Protein AF-A0A5D6YS22-F1 (afdb_monomer_lite)

pLDDT: mean 72.01, std 22.67, range [31.72, 97.69]

Secondary structure (DSSP, 8-state):
------------------------------TTHHHHHHHHHHHHHHHHHHHHHHHHH--------------------SS-S------GGG-HHHHHHHHHTSS-PPPPTTS-HHHHHHHHHHT-SSGGGSPPHHHHHHHHHHHHHHHH-

Structure (mmCIF, N/CA/C/O backbone):
data_AF-A0A5D6YS22-F1
#
_entry.id   AF-A0A5D6YS22-F1
#
loop_
_atom_site.group_PDB
_atom_site.id
_atom_site.type_symbol
_a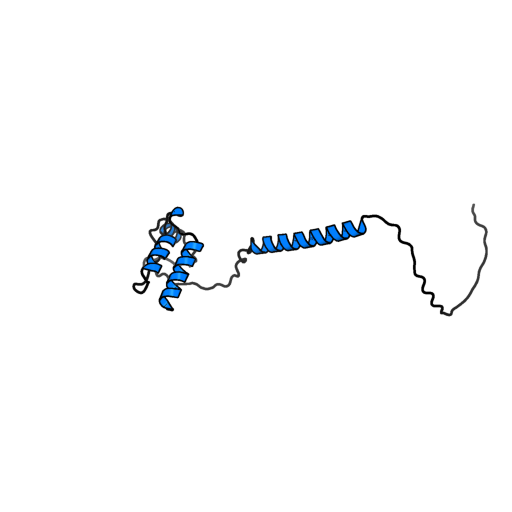tom_site.label_atom_id
_atom_site.label_alt_id
_atom_site.label_comp_id
_atom_site.label_asym_id
_atom_site.label_entity_id
_atom_site.label_seq_id
_atom_site.pdbx_PDB_ins_code
_atom_site.Cartn_x
_atom_site.Cartn_y
_atom_site.Cartn_z
_atom_site.occupancy
_atom_site.B_iso_or_equiv
_atom_site.auth_seq_id
_atom_site.auth_comp_id
_atom_site.auth_asym_id
_atom_site.auth_atom_id
_atom_site.pdbx_PDB_model_num
ATOM 1 N N . ALA A 1 1 ? 78.905 27.099 -48.503 1.00 38.59 1 ALA A N 1
ATOM 2 C CA . ALA A 1 1 ? 79.916 28.103 -48.150 1.00 38.59 1 ALA A CA 1
ATOM 3 C C . ALA A 1 1 ? 79.173 29.388 -47.801 1.00 38.59 1 ALA A C 1
ATOM 5 O O . ALA A 1 1 ? 78.991 30.234 -48.663 1.00 38.59 1 ALA A O 1
ATOM 6 N N . ASP A 1 2 ? 78.440 29.428 -46.682 1.00 32.47 2 ASP A N 1
ATOM 7 C CA . ASP A 1 2 ? 78.969 29.557 -45.302 1.00 32.47 2 ASP A CA 1
ATOM 8 C C . ASP A 1 2 ? 79.739 30.878 -45.171 1.00 32.47 2 ASP A C 1
ATOM 10 O O . ASP A 1 2 ? 80.633 31.128 -45.965 1.00 32.47 2 ASP A O 1
ATOM 14 N N . GLY A 1 3 ? 79.493 31.781 -44.231 1.00 35.88 3 GLY A N 1
ATOM 15 C CA . GLY A 1 3 ? 78.676 31.772 -43.030 1.00 35.88 3 GLY A CA 1
ATOM 16 C C . GLY A 1 3 ? 79.135 32.948 -42.151 1.00 35.88 3 GLY A C 1
ATOM 17 O O . GLY A 1 3 ? 80.291 33.347 -42.215 1.00 35.88 3 GLY A O 1
ATOM 18 N N . ASN A 1 4 ? 78.192 33.504 -41.386 1.00 38.59 4 ASN A N 1
ATOM 19 C CA . ASN A 1 4 ? 78.306 33.997 -40.004 1.00 38.59 4 ASN A CA 1
ATOM 20 C C . ASN A 1 4 ? 79.635 34.637 -39.520 1.00 38.59 4 ASN A C 1
ATOM 22 O O . ASN A 1 4 ? 80.611 33.942 -39.238 1.00 38.59 4 ASN A O 1
ATOM 26 N N . GLU A 1 5 ? 79.585 35.947 -39.247 1.00 39.84 5 GLU A N 1
ATOM 27 C CA . GLU A 1 5 ? 80.569 36.687 -38.448 1.00 39.84 5 GLU A CA 1
ATOM 28 C C . GLU A 1 5 ? 80.252 36.687 -36.932 1.00 39.84 5 GLU A C 1
ATOM 30 O O . GLU A 1 5 ? 79.371 37.380 -36.436 1.00 39.84 5 GLU A O 1
ATOM 35 N N . THR A 1 6 ? 81.029 35.873 -36.217 1.00 42.12 6 THR A N 1
ATOM 36 C CA . THR A 1 6 ? 81.800 36.070 -34.966 1.00 42.12 6 THR A CA 1
ATOM 37 C C . THR A 1 6 ? 81.607 37.301 -34.047 1.00 42.12 6 THR A C 1
ATOM 39 O O . THR A 1 6 ? 81.669 38.441 -34.487 1.00 42.12 6 THR A O 1
ATOM 42 N N . SER A 1 7 ? 81.700 37.014 -32.729 1.00 42.25 7 SER A N 1
ATOM 43 C CA . SER A 1 7 ? 82.236 37.797 -31.570 1.00 42.25 7 SER A CA 1
ATOM 44 C C . SER A 1 7 ? 81.195 38.087 -30.480 1.00 42.25 7 SER A C 1
ATOM 46 O O . SER A 1 7 ? 80.115 38.558 -30.786 1.00 42.25 7 SER A O 1
ATOM 48 N N . LYS A 1 8 ? 81.433 37.917 -29.169 1.00 40.78 8 LYS A N 1
ATOM 49 C CA . LYS A 1 8 ? 82.656 37.764 -28.349 1.00 40.78 8 LYS A CA 1
ATOM 50 C C . LYS A 1 8 ? 82.247 37.247 -26.942 1.00 40.78 8 LYS A C 1
ATOM 52 O O . LYS A 1 8 ? 81.124 37.486 -26.516 1.00 40.78 8 LYS A O 1
ATOM 57 N N . GLY A 1 9 ? 83.156 36.564 -26.224 1.00 36.03 9 GLY A N 1
ATOM 58 C CA . GLY A 1 9 ? 82.997 36.122 -24.813 1.00 36.03 9 GLY A CA 1
ATOM 59 C C . GLY A 1 9 ? 82.999 37.281 -23.786 1.00 36.03 9 GLY A C 1
ATOM 60 O O . GLY A 1 9 ? 83.033 38.431 -24.194 1.00 36.03 9 GLY A O 1
ATOM 61 N N . LYS A 1 10 ? 83.038 37.125 -22.449 1.00 37.41 10 LYS A N 1
ATOM 62 C CA . LYS A 1 10 ? 83.357 36.012 -21.527 1.00 37.41 10 LYS A CA 1
ATOM 63 C C . LYS A 1 10 ? 83.099 36.483 -20.057 1.00 37.41 10 LYS A C 1
ATOM 65 O O . LYS A 1 10 ? 83.581 37.557 -19.735 1.00 37.41 10 LYS A O 1
ATOM 70 N N . LYS A 1 11 ? 82.514 35.622 -19.186 1.00 36.03 11 LYS A N 1
ATOM 71 C CA . LYS A 1 11 ? 82.634 35.502 -17.683 1.00 36.03 11 LYS A CA 1
ATOM 72 C C . LYS A 1 11 ? 82.235 36.685 -16.743 1.00 36.03 11 LYS A C 1
ATOM 74 O O . LYS A 1 11 ? 82.236 37.814 -17.203 1.00 36.03 11 LYS A O 1
ATOM 79 N N . PRO A 1 12 ? 82.110 36.498 -15.395 1.00 48.25 12 PRO A N 1
ATOM 80 C CA . PRO A 1 12 ? 81.702 35.337 -14.563 1.00 48.25 12 PRO A CA 1
ATOM 81 C C . PRO A 1 12 ? 80.749 35.678 -13.361 1.00 48.25 12 PRO A C 1
ATOM 83 O O . PRO A 1 12 ? 80.569 36.828 -12.998 1.00 48.25 12 PRO A O 1
ATOM 86 N N . SER A 1 13 ? 80.217 34.625 -12.712 1.00 38.59 13 SER A N 1
ATOM 87 C CA . SER A 1 13 ? 79.932 34.448 -11.258 1.00 38.59 13 SER A CA 1
ATOM 88 C C . SER A 1 13 ? 79.120 35.471 -10.418 1.00 38.59 13 SER A C 1
ATOM 90 O O . SER A 1 13 ? 79.614 36.531 -10.062 1.00 38.59 13 SER A O 1
ATOM 92 N N . SER A 1 14 ? 77.958 34.988 -9.941 1.00 42.59 14 SER A N 1
ATOM 93 C CA . SER A 1 14 ? 77.420 35.008 -8.556 1.00 42.59 14 SER A CA 1
ATOM 94 C C . SER A 1 14 ? 77.335 36.313 -7.741 1.00 42.59 14 SER A C 1
ATOM 96 O O . SER A 1 14 ? 78.350 36.805 -7.260 1.00 42.59 14 SER A O 1
ATOM 98 N N . SER A 1 15 ? 76.109 36.738 -7.397 1.00 35.97 15 SER A N 1
ATOM 99 C CA . SER A 1 15 ? 75.537 36.813 -6.023 1.00 35.97 15 SER A CA 1
ATOM 100 C C . SER A 1 15 ? 74.222 37.633 -6.009 1.00 35.97 15 SER A C 1
ATOM 102 O O . SER A 1 15 ? 74.126 38.664 -6.664 1.00 35.97 15 SER A O 1
ATOM 104 N N . SER A 1 16 ? 73.186 37.129 -5.322 1.00 38.25 16 SER A N 1
ATOM 105 C CA . SER A 1 16 ? 71.860 37.758 -5.079 1.00 38.25 16 SER A CA 1
ATOM 106 C C . SER A 1 16 ? 71.961 38.963 -4.108 1.00 38.25 16 SER A C 1
ATOM 108 O O . SER A 1 16 ? 73.056 39.152 -3.576 1.00 38.25 16 SER A O 1
ATOM 110 N N . PRO A 1 17 ? 70.888 39.705 -3.713 1.00 54.38 17 PRO A N 1
ATOM 111 C CA . PRO A 1 17 ? 69.466 39.710 -4.115 1.00 54.38 17 PRO A CA 1
ATOM 112 C C . PRO A 1 17 ? 68.880 41.134 -4.368 1.00 54.38 17 PRO A C 1
ATOM 114 O O . PRO A 1 17 ? 69.380 42.129 -3.854 1.00 54.38 17 PRO A O 1
ATOM 117 N N . SER A 1 18 ? 67.738 41.255 -5.053 1.00 31.72 18 SER A N 1
ATOM 118 C CA . SER A 1 18 ? 66.891 42.459 -4.938 1.00 31.72 18 SER A CA 1
ATOM 119 C C . SER A 1 18 ? 65.418 42.107 -5.116 1.00 31.72 18 SER A C 1
ATOM 121 O O . SER A 1 18 ? 64.988 41.714 -6.197 1.00 31.72 18 SER A O 1
ATOM 123 N N . ASN A 1 19 ? 64.654 42.249 -4.034 1.00 47.88 19 ASN A N 1
ATOM 124 C CA . ASN A 1 19 ? 63.199 42.209 -4.054 1.00 47.88 19 ASN A CA 1
ATOM 125 C C . ASN A 1 19 ? 62.675 43.399 -4.862 1.00 47.88 19 ASN A C 1
ATOM 127 O O . ASN A 1 19 ? 62.894 44.547 -4.478 1.00 47.88 19 ASN A O 1
ATOM 131 N N . THR A 1 20 ? 61.920 43.126 -5.919 1.00 38.47 20 THR A N 1
ATOM 132 C CA . THR A 1 20 ? 61.020 44.100 -6.536 1.00 38.47 20 THR A CA 1
ATOM 133 C C . THR A 1 20 ? 59.664 43.437 -6.697 1.00 38.47 20 THR A C 1
ATOM 135 O O . THR A 1 20 ? 59.466 42.587 -7.562 1.00 38.47 20 THR A O 1
ATOM 138 N N . ASN A 1 21 ? 58.740 43.815 -5.814 1.00 54.81 21 ASN A N 1
ATOM 139 C CA . ASN A 1 21 ? 57.318 43.658 -6.060 1.00 54.81 21 ASN A CA 1
ATOM 140 C C . ASN A 1 21 ? 56.988 44.471 -7.314 1.00 54.81 21 ASN A C 1
ATOM 142 O O . ASN A 1 21 ? 57.107 45.696 -7.304 1.00 54.81 21 ASN A O 1
ATOM 146 N N . THR A 1 22 ? 56.585 43.794 -8.379 1.00 38.06 22 THR A N 1
ATOM 147 C CA . THR A 1 22 ? 55.958 44.433 -9.532 1.00 38.06 22 THR A CA 1
ATOM 148 C C . THR A 1 22 ? 54.656 43.695 -9.760 1.00 38.06 22 THR A C 1
ATOM 150 O O . THR A 1 22 ? 54.621 42.581 -10.279 1.00 38.06 22 THR A O 1
ATOM 153 N N . ALA A 1 23 ? 53.603 44.302 -9.222 1.00 51.44 23 ALA A N 1
ATOM 154 C CA . ALA A 1 23 ? 52.252 44.065 -9.671 1.00 51.44 23 ALA A CA 1
ATOM 155 C C . ALA A 1 23 ? 52.115 44.542 -11.127 1.00 51.44 23 ALA A C 1
ATOM 157 O O . ALA A 1 23 ? 52.939 45.311 -11.620 1.00 51.44 23 ALA A O 1
ATOM 158 N N . ASP A 1 24 ? 51.031 44.087 -11.749 1.00 45.41 24 ASP A N 1
ATOM 159 C CA . ASP A 1 24 ? 50.419 44.664 -12.946 1.00 45.41 24 ASP A CA 1
ATOM 160 C C . ASP A 1 24 ? 50.950 44.137 -14.291 1.00 45.41 24 ASP A C 1
ATOM 162 O O . ASP A 1 24 ? 51.709 44.770 -15.019 1.00 45.41 24 ASP A O 1
ATOM 166 N N . ALA A 1 25 ? 50.453 42.948 -14.654 1.00 47.22 25 ALA A N 1
ATOM 167 C CA . ALA A 1 25 ? 50.079 42.682 -16.038 1.00 47.22 25 ALA A CA 1
ATOM 168 C C . ALA A 1 25 ? 48.584 42.998 -16.175 1.00 47.22 25 ALA A C 1
ATOM 170 O O . ALA A 1 25 ? 47.728 42.304 -15.619 1.00 47.22 25 ALA A O 1
ATOM 171 N N . ASP A 1 26 ? 48.322 44.098 -16.872 1.00 36.41 26 ASP A N 1
ATOM 172 C CA . ASP A 1 26 ? 47.026 44.714 -17.094 1.00 36.41 26 ASP A CA 1
ATOM 173 C C . ASP A 1 26 ? 45.945 43.758 -17.601 1.00 36.41 26 ASP A C 1
ATOM 175 O O . ASP A 1 26 ? 46.119 42.933 -18.502 1.00 36.41 26 ASP A O 1
ATOM 179 N N . SER A 1 27 ? 44.766 43.967 -17.027 1.00 50.16 27 SER A N 1
ATOM 180 C CA . SER A 1 27 ? 43.501 43.425 -17.486 1.00 50.16 27 SER A CA 1
ATOM 181 C C . SER A 1 27 ? 43.158 43.982 -18.868 1.00 50.16 27 SER A C 1
ATOM 183 O O . SER A 1 27 ? 43.088 45.194 -19.052 1.00 50.16 27 SER A O 1
ATOM 185 N N . SER A 1 28 ? 42.821 43.105 -19.815 1.00 41.59 28 SER A N 1
ATOM 186 C CA . SER A 1 28 ? 41.980 43.469 -20.958 1.00 41.59 28 SER A CA 1
ATOM 187 C C . SER A 1 28 ? 40.668 42.689 -20.880 1.00 41.59 28 SER A C 1
ATOM 189 O O . SER A 1 28 ? 40.619 41.463 -20.798 1.00 41.59 28 SER A O 1
ATOM 191 N N . SER A 1 29 ? 39.589 43.455 -20.780 1.00 52.22 29 SER A N 1
ATOM 192 C CA . SER A 1 29 ? 38.230 43.037 -20.472 1.00 52.22 29 SER A CA 1
ATOM 193 C C . SER A 1 29 ? 37.595 42.233 -21.608 1.00 52.22 29 SER A C 1
ATOM 195 O O . SER A 1 29 ? 37.570 42.671 -22.753 1.00 52.22 29 SER A O 1
ATOM 197 N N . SER A 1 30 ? 36.967 41.109 -21.270 1.00 48.38 30 SER A N 1
ATOM 198 C CA . SER A 1 30 ? 35.904 40.512 -22.077 1.00 48.38 30 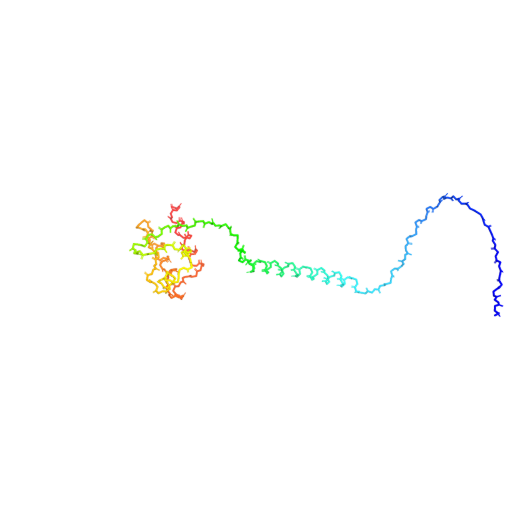SER A CA 1
ATOM 199 C C . SER A 1 30 ? 34.797 40.091 -21.125 1.00 48.38 30 SER A C 1
ATOM 201 O O . SER A 1 30 ? 35.040 39.369 -20.157 1.00 48.38 30 SER A O 1
ATOM 203 N N . SER A 1 31 ? 33.583 40.557 -21.398 1.00 56.62 31 SER A N 1
ATOM 204 C CA . SER A 1 31 ? 32.324 40.433 -20.643 1.00 56.62 31 SER A CA 1
ATOM 205 C C . SER A 1 31 ? 31.874 38.993 -20.347 1.00 56.62 31 SER A C 1
ATOM 207 O O . SER A 1 31 ? 30.741 38.756 -19.949 1.00 56.62 31 SER A O 1
ATOM 209 N N . THR A 1 32 ? 32.743 38.019 -20.567 1.00 57.50 32 THR A N 1
ATOM 210 C CA . THR A 1 32 ? 32.504 36.588 -20.519 1.00 57.50 32 THR A CA 1
ATOM 211 C C . THR A 1 32 ? 32.892 35.978 -19.177 1.00 57.50 32 THR A C 1
ATOM 213 O O . THR A 1 32 ? 32.284 34.991 -18.803 1.00 57.50 32 THR A O 1
ATOM 216 N N . LEU A 1 33 ? 33.813 36.557 -18.396 1.00 58.34 33 LEU A N 1
ATOM 217 C CA . LEU A 1 33 ? 34.216 35.999 -17.090 1.00 58.34 33 LEU A CA 1
ATOM 218 C C . LEU A 1 33 ? 33.074 35.885 -16.053 1.00 58.34 33 LEU A C 1
ATOM 220 O O . LEU A 1 33 ? 32.884 34.788 -15.523 1.00 58.34 33 LEU A O 1
ATOM 224 N N . PRO A 1 34 ? 32.265 36.931 -15.772 1.00 64.38 34 PRO A N 1
ATOM 225 C CA . PRO A 1 34 ? 31.137 36.799 -14.842 1.00 64.38 34 PRO A CA 1
ATOM 226 C C . PRO A 1 34 ? 30.036 35.882 -15.393 1.00 64.38 34 PRO A C 1
ATOM 228 O O . PRO A 1 34 ? 29.390 35.165 -14.631 1.00 64.38 34 PRO A O 1
ATOM 231 N N . ILE A 1 35 ? 29.858 35.854 -16.718 1.00 72.62 35 ILE A N 1
ATOM 232 C CA . ILE A 1 35 ? 28.896 34.972 -17.391 1.00 72.62 35 ILE A CA 1
ATOM 233 C C . ILE A 1 35 ? 29.341 33.512 -17.262 1.00 72.62 35 ILE A C 1
ATOM 235 O O . ILE A 1 35 ? 28.543 32.663 -16.884 1.00 72.62 35 ILE A O 1
ATOM 239 N N . ILE A 1 36 ? 30.616 33.215 -17.508 1.00 76.50 36 ILE A N 1
ATOM 240 C CA . ILE A 1 36 ? 31.190 31.870 -17.406 1.00 76.50 36 ILE A CA 1
ATOM 241 C C . ILE A 1 36 ? 31.101 31.369 -15.960 1.00 76.50 36 ILE A C 1
ATOM 243 O O . ILE A 1 36 ? 30.660 30.243 -15.742 1.00 76.50 36 ILE A O 1
ATOM 247 N N . LEU A 1 37 ? 31.427 32.201 -14.965 1.00 74.56 37 LEU A N 1
ATOM 248 C CA . LEU A 1 37 ? 31.281 31.832 -13.551 1.00 74.56 37 LEU A CA 1
ATOM 249 C C . LEU A 1 37 ? 29.816 31.574 -13.167 1.00 74.56 37 LEU A C 1
ATOM 251 O O . LEU A 1 37 ? 29.528 30.595 -12.477 1.00 74.56 37 LEU A O 1
ATOM 255 N N . GLY A 1 38 ? 28.885 32.399 -13.655 1.00 79.62 38 GLY A N 1
ATOM 256 C CA . GLY A 1 38 ? 27.450 32.220 -13.424 1.00 79.62 38 GLY A CA 1
ATOM 257 C C . GLY A 1 38 ? 26.890 30.957 -14.079 1.00 79.62 38 GLY A C 1
ATOM 258 O O . GLY A 1 38 ? 26.127 30.226 -13.451 1.00 79.62 38 GLY A O 1
ATOM 259 N N . VAL A 1 39 ? 27.307 30.654 -15.312 1.00 86.50 39 VAL A N 1
ATOM 260 C CA . VAL A 1 39 ? 26.895 29.440 -16.029 1.00 86.50 39 VAL A CA 1
ATOM 261 C C . VAL A 1 39 ? 27.455 28.198 -15.340 1.00 86.50 39 VAL A C 1
ATOM 263 O O . VAL A 1 39 ? 26.708 27.251 -15.123 1.00 86.50 39 VAL A O 1
ATOM 266 N N . VAL A 1 40 ? 28.724 28.199 -14.924 1.00 89.62 40 VAL A N 1
ATOM 267 C CA . VAL A 1 40 ? 29.328 27.054 -14.220 1.00 89.62 40 VAL A CA 1
ATOM 268 C C . VAL A 1 40 ? 28.650 26.816 -12.868 1.00 89.62 40 VAL A C 1
ATOM 270 O O . VAL A 1 40 ? 28.274 25.683 -12.567 1.00 89.62 40 VAL A O 1
ATOM 273 N N . ALA A 1 41 ? 28.419 27.870 -12.079 1.00 88.56 41 ALA A N 1
ATOM 274 C CA . ALA A 1 41 ? 27.704 27.761 -10.808 1.00 88.56 41 ALA A CA 1
ATOM 275 C C . ALA A 1 41 ? 26.241 27.320 -10.999 1.00 88.56 41 ALA A C 1
ATOM 277 O O . ALA A 1 41 ? 25.745 26.479 -10.250 1.00 88.56 41 ALA A O 1
ATOM 278 N N . GLY A 1 42 ? 25.566 27.836 -12.029 1.00 91.12 42 GLY A N 1
ATOM 279 C CA . GLY A 1 42 ? 24.196 27.468 -12.377 1.00 91.12 42 GLY A CA 1
ATOM 280 C C . GLY A 1 42 ? 24.075 26.013 -12.826 1.00 91.12 42 GLY A C 1
ATOM 281 O O . GLY A 1 42 ? 23.208 25.294 -12.337 1.00 91.12 42 GLY A O 1
ATOM 282 N N . VAL A 1 43 ? 24.976 25.545 -13.694 1.00 94.75 43 VAL A N 1
ATOM 283 C CA . VAL A 1 43 ? 25.012 24.146 -14.147 1.00 94.75 43 VAL A CA 1
ATOM 284 C C . VAL A 1 43 ? 25.324 23.210 -12.980 1.00 94.75 43 VAL A C 1
ATOM 286 O O . VAL A 1 43 ? 24.658 22.186 -12.848 1.00 94.75 43 VAL A O 1
ATOM 289 N N . LEU A 1 44 ? 26.257 23.572 -12.092 1.00 94.88 44 LEU A N 1
ATOM 290 C CA . LEU A 1 44 ? 26.535 22.800 -10.876 1.00 94.88 44 LEU A CA 1
ATOM 291 C C . LEU A 1 44 ? 25.315 22.734 -9.949 1.00 94.88 44 LEU A C 1
ATOM 293 O O . LEU A 1 44 ? 24.945 21.648 -9.510 1.00 94.88 44 LEU A O 1
ATOM 297 N N . ALA A 1 45 ? 24.644 23.858 -9.689 1.00 94.88 45 ALA A N 1
ATOM 298 C CA . ALA A 1 45 ? 23.446 23.888 -8.852 1.00 94.88 45 ALA A CA 1
ATOM 299 C C . ALA A 1 45 ? 22.294 23.073 -9.465 1.00 94.88 45 ALA A C 1
ATOM 301 O O . ALA A 1 45 ? 21.659 22.282 -8.766 1.00 94.88 45 ALA A O 1
ATOM 302 N N . ILE A 1 46 ? 22.056 23.201 -10.774 1.00 94.81 46 ILE A N 1
ATOM 303 C CA . ILE A 1 46 ? 21.029 22.432 -11.489 1.00 94.81 46 ILE A CA 1
ATOM 304 C C . ILE A 1 46 ? 21.376 20.942 -11.488 1.00 94.81 46 ILE A C 1
ATOM 306 O O . ILE A 1 46 ? 20.489 20.133 -11.238 1.00 94.81 46 ILE A O 1
ATOM 310 N N . ALA A 1 47 ? 22.636 20.560 -11.703 1.00 94.50 47 ALA A N 1
ATOM 311 C CA . ALA A 1 47 ? 23.066 19.164 -11.658 1.00 94.50 47 ALA A CA 1
ATOM 312 C C . ALA A 1 47 ? 22.914 18.558 -10.254 1.00 94.50 47 ALA A C 1
ATOM 314 O O . ALA A 1 47 ? 22.473 17.418 -10.134 1.00 94.50 47 ALA A O 1
ATOM 315 N N . LEU A 1 48 ? 23.207 19.317 -9.193 1.00 95.06 48 LEU A N 1
ATOM 316 C CA . LEU A 1 48 ? 22.990 18.879 -7.812 1.00 95.06 48 LEU A CA 1
ATOM 317 C C . LEU A 1 48 ? 21.501 18.737 -7.484 1.00 95.06 48 LEU A C 1
ATOM 319 O O . LEU A 1 48 ? 21.110 17.743 -6.879 1.00 95.06 48 LEU A O 1
ATOM 323 N N . VAL A 1 49 ? 20.655 19.682 -7.905 1.00 94.62 49 VAL A N 1
ATOM 324 C CA . VAL A 1 49 ? 19.201 19.617 -7.679 1.00 94.62 49 VAL A CA 1
ATOM 325 C C . VAL A 1 49 ? 18.570 18.501 -8.508 1.00 94.62 49 VAL A C 1
ATOM 327 O O . VAL A 1 49 ? 17.813 17.698 -7.969 1.00 94.62 49 VAL A O 1
ATOM 330 N N . ALA A 1 50 ? 18.901 18.398 -9.795 1.00 92.56 50 ALA A N 1
ATOM 331 C CA . ALA A 1 50 ? 18.431 17.330 -10.671 1.00 92.56 50 ALA A CA 1
ATOM 332 C C . ALA A 1 50 ? 18.943 15.967 -10.199 1.00 92.56 50 ALA A C 1
ATOM 334 O O . ALA A 1 50 ? 18.168 15.021 -10.157 1.00 92.56 50 ALA A O 1
ATOM 335 N N . GLY A 1 51 ? 20.204 15.880 -9.772 1.00 93.12 51 GLY A N 1
ATOM 336 C CA . GLY A 1 51 ? 20.805 14.693 -9.175 1.00 93.12 51 GLY A CA 1
ATOM 337 C C . GLY A 1 51 ? 20.135 14.303 -7.862 1.00 93.12 51 GLY A C 1
ATOM 338 O O . GLY A 1 51 ? 19.787 13.144 -7.696 1.00 93.12 51 GLY A O 1
ATOM 339 N N . PHE A 1 52 ? 19.854 15.252 -6.967 1.00 92.25 52 PHE A N 1
ATOM 340 C CA . PHE A 1 52 ? 19.132 15.007 -5.717 1.00 92.25 52 PHE A CA 1
ATOM 341 C C . PHE A 1 52 ? 17.681 14.583 -5.965 1.00 92.25 52 PHE A C 1
ATOM 343 O O . PHE A 1 52 ? 17.195 13.645 -5.340 1.00 92.25 52 PHE A O 1
ATOM 350 N N . VAL A 1 53 ? 16.982 15.226 -6.903 1.00 91.88 53 VAL A N 1
ATOM 351 C CA . VAL A 1 53 ? 15.630 14.829 -7.319 1.00 91.88 53 VAL A CA 1
ATOM 352 C C . VAL A 1 53 ? 15.662 13.454 -7.979 1.00 91.88 53 VAL A C 1
ATOM 354 O O . VAL A 1 53 ? 14.795 12.631 -7.698 1.00 91.88 53 VAL A O 1
ATOM 357 N N . TYR A 1 54 ? 16.667 13.169 -8.803 1.00 91.19 54 TYR A N 1
ATOM 358 C CA . TYR A 1 54 ? 16.859 11.866 -9.424 1.00 91.19 54 TYR A CA 1
ATOM 359 C C . TYR A 1 54 ? 17.215 10.804 -8.386 1.00 91.19 54 TYR A C 1
ATOM 361 O O . TYR A 1 54 ? 16.643 9.736 -8.433 1.00 91.19 54 TYR A O 1
ATOM 369 N N . TRP A 1 55 ? 18.037 11.093 -7.383 1.00 84.38 55 TRP A N 1
ATOM 370 C CA . TRP A 1 55 ? 18.325 10.190 -6.260 1.00 84.38 55 TRP A CA 1
ATOM 371 C C . TRP A 1 55 ? 17.119 9.987 -5.348 1.00 84.38 55 TRP A C 1
ATOM 373 O O . TRP A 1 55 ? 16.941 8.931 -4.749 1.00 84.38 55 TRP A O 1
ATOM 383 N N . ARG A 1 56 ? 16.264 11.002 -5.225 1.00 81.88 56 ARG A N 1
ATOM 384 C CA . ARG A 1 56 ? 15.055 10.913 -4.412 1.00 81.88 56 ARG A CA 1
ATOM 385 C C . ARG A 1 56 ? 13.931 10.168 -5.133 1.00 81.88 56 ARG A C 1
ATOM 387 O O . ARG A 1 56 ? 13.120 9.523 -4.471 1.00 81.88 56 ARG A O 1
ATOM 394 N N . LYS A 1 57 ? 13.863 10.265 -6.465 1.00 68.50 57 LYS A N 1
ATOM 395 C CA . LYS A 1 57 ? 12.878 9.563 -7.309 1.00 68.50 57 LYS A CA 1
ATOM 396 C C . LYS A 1 57 ? 13.343 8.155 -7.664 1.00 68.50 57 LYS A C 1
ATOM 398 O O . LYS A 1 57 ? 12.563 7.218 -7.577 1.00 68.50 57 LYS A O 1
ATOM 403 N N . ASN A 1 58 ? 14.616 8.020 -7.986 1.00 53.00 58 ASN A N 1
ATOM 404 C CA . ASN A 1 58 ? 15.331 6.771 -8.123 1.00 53.00 58 ASN A CA 1
ATOM 405 C C . ASN A 1 58 ? 15.918 6.462 -6.749 1.00 53.00 58 ASN A C 1
ATOM 407 O O . ASN A 1 58 ? 17.122 6.566 -6.528 1.00 53.00 58 ASN A O 1
ATOM 411 N N . LYS A 1 59 ? 15.053 6.059 -5.810 1.00 62.34 59 LYS A N 1
ATOM 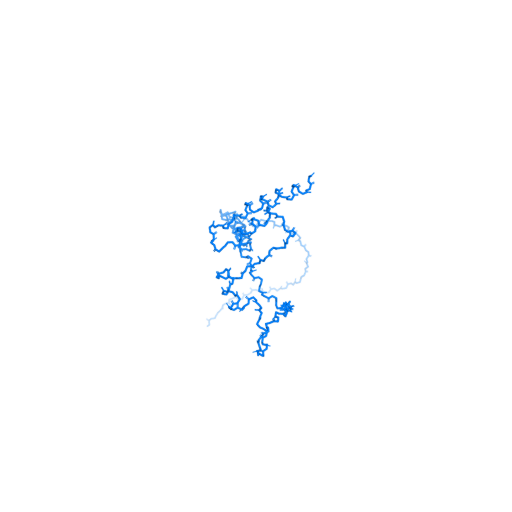412 C CA . LYS A 1 59 ? 15.523 5.059 -4.856 1.00 62.34 59 LYS A CA 1
ATOM 413 C C . LYS A 1 59 ? 16.063 3.943 -5.754 1.00 62.34 59 LYS A C 1
ATOM 415 O O . LYS A 1 59 ? 15.254 3.400 -6.506 1.00 62.34 59 LYS A O 1
ATOM 420 N N . PRO A 1 60 ? 17.377 3.655 -5.805 1.00 53.25 60 PRO A N 1
ATOM 421 C CA . PRO A 1 60 ? 17.766 2.378 -6.361 1.00 53.25 60 PRO A CA 1
ATOM 422 C C . PRO A 1 60 ? 16.976 1.376 -5.528 1.00 53.25 60 PRO A C 1
ATOM 424 O O . PRO A 1 60 ? 17.065 1.412 -4.296 1.00 53.25 60 PRO A O 1
ATOM 427 N N . ASP A 1 61 ? 16.137 0.561 -6.166 1.00 56.53 61 ASP A N 1
ATOM 428 C CA . ASP A 1 61 ? 15.780 -0.715 -5.569 1.00 56.53 61 ASP A CA 1
ATOM 429 C C . ASP A 1 61 ? 17.119 -1.300 -5.165 1.00 56.53 61 ASP A C 1
ATOM 431 O O . ASP A 1 61 ? 17.957 -1.566 -6.030 1.00 56.53 61 ASP A O 1
ATOM 435 N N . ALA A 1 62 ? 17.390 -1.281 -3.858 1.00 55.22 62 ALA A N 1
ATOM 436 C CA . ALA A 1 62 ? 18.680 -1.625 -3.314 1.00 55.22 62 ALA A CA 1
ATOM 437 C C . ALA A 1 62 ? 19.060 -2.944 -3.970 1.00 55.22 62 ALA A C 1
ATOM 439 O O . ALA A 1 62 ? 18.351 -3.939 -3.793 1.00 55.22 62 ALA A O 1
ATOM 440 N N . THR A 1 63 ? 20.105 -2.919 -4.807 1.00 45.44 63 THR A N 1
ATOM 441 C CA . THR A 1 63 ? 20.656 -4.128 -5.398 1.00 45.44 63 THR A CA 1
ATOM 442 C C . THR A 1 63 ? 20.812 -5.091 -4.250 1.00 45.44 63 THR A C 1
ATOM 444 O O . THR A 1 63 ? 21.540 -4.800 -3.300 1.00 45.44 63 THR A O 1
ATOM 447 N N . LYS A 1 64 ? 20.030 -6.167 -4.337 1.00 48.38 64 LYS A N 1
ATOM 448 C CA . LYS A 1 64 ? 19.877 -7.225 -3.356 1.00 48.38 64 LYS A CA 1
ATOM 449 C C . LYS A 1 64 ? 21.202 -7.451 -2.638 1.00 48.38 64 LYS A C 1
ATOM 451 O O . LYS A 1 64 ? 22.096 -8.110 -3.169 1.00 48.38 64 LYS A O 1
ATOM 456 N N . THR A 1 65 ? 21.330 -6.929 -1.420 1.00 40.69 65 THR A N 1
ATOM 457 C CA . THR A 1 65 ? 22.210 -7.580 -0.464 1.00 40.69 65 THR A CA 1
ATOM 458 C C . THR A 1 65 ? 21.640 -8.986 -0.370 1.00 40.69 65 THR A C 1
ATOM 460 O O . THR A 1 65 ? 20.503 -9.168 0.050 1.00 40.69 65 THR A O 1
ATOM 463 N N . ASN A 1 66 ? 22.391 -9.974 -0.855 1.00 53.78 66 ASN A N 1
ATOM 464 C CA . ASN A 1 66 ? 22.206 -11.362 -0.456 1.00 53.78 66 ASN A CA 1
ATOM 465 C C . ASN A 1 66 ? 22.571 -11.433 1.033 1.00 53.78 66 ASN A C 1
ATOM 467 O O . ASN A 1 66 ? 23.588 -11.999 1.414 1.00 53.78 66 ASN A O 1
ATOM 471 N N . ASN A 1 67 ? 21.791 -10.784 1.893 1.00 53.06 67 ASN A N 1
ATOM 472 C CA . ASN A 1 67 ? 21.562 -11.344 3.194 1.00 53.06 67 ASN A CA 1
ATOM 473 C C . ASN A 1 67 ? 20.417 -12.304 2.934 1.00 53.06 67 ASN A C 1
ATOM 475 O O . ASN A 1 67 ? 19.269 -11.916 2.731 1.00 53.06 67 ASN A O 1
ATOM 479 N N . GLU A 1 68 ? 20.779 -13.573 2.840 1.00 48.75 68 GLU A N 1
ATOM 480 C CA . GLU A 1 68 ? 19.883 -14.684 3.074 1.00 48.75 68 GLU A CA 1
ATOM 481 C C . GLU A 1 68 ? 19.237 -14.454 4.446 1.00 48.75 68 GLU A C 1
ATOM 483 O O . GLU A 1 68 ? 19.643 -14.988 5.473 1.00 48.75 68 GLU A O 1
ATOM 488 N N . THR A 1 69 ? 18.256 -13.555 4.496 1.00 45.81 69 THR A N 1
ATOM 489 C CA . THR A 1 69 ? 17.301 -13.534 5.575 1.00 45.81 69 THR A CA 1
ATOM 490 C C . THR A 1 69 ? 16.465 -14.742 5.244 1.00 45.81 69 THR A C 1
ATOM 492 O O . THR A 1 69 ? 15.612 -14.729 4.359 1.00 45.81 69 THR A O 1
ATOM 495 N N . ASN A 1 70 ? 16.889 -15.841 5.846 1.00 51.94 70 ASN A N 1
ATOM 496 C CA . ASN A 1 70 ? 16.254 -17.127 5.830 1.00 51.94 70 ASN A CA 1
ATOM 497 C C . ASN A 1 70 ? 14.842 -16.934 6.416 1.00 51.94 70 ASN A C 1
ATOM 499 O O . ASN A 1 70 ? 14.586 -17.149 7.594 1.00 51.94 70 ASN A O 1
ATOM 503 N N . TYR A 1 71 ? 13.911 -16.437 5.600 1.00 47.09 71 TYR A N 1
ATOM 504 C CA . TYR A 1 71 ? 12.483 -16.500 5.873 1.00 47.09 71 TYR A CA 1
ATOM 505 C C . TYR A 1 71 ? 12.009 -17.903 5.468 1.00 47.09 71 TYR A C 1
ATOM 507 O O . TYR A 1 71 ? 11.068 -18.040 4.688 1.00 47.09 71 TYR A O 1
ATOM 515 N N . THR A 1 72 ? 12.674 -18.974 5.927 1.00 44.78 72 THR A N 1
ATOM 516 C CA . THR A 1 72 ? 12.103 -20.319 5.807 1.00 44.78 72 THR A CA 1
ATOM 517 C C . THR A 1 72 ? 11.044 -20.459 6.891 1.00 44.78 72 THR A C 1
ATOM 519 O O . THR A 1 72 ? 11.220 -21.156 7.888 1.00 44.78 72 THR A O 1
ATOM 522 N N . MET A 1 73 ? 9.916 -19.773 6.720 1.00 52.53 73 MET A N 1
ATOM 523 C CA . MET A 1 73 ? 8.694 -20.267 7.335 1.00 52.53 73 MET A CA 1
ATOM 524 C C . MET A 1 73 ? 8.335 -21.536 6.569 1.00 52.53 73 MET A C 1
ATOM 526 O O . MET A 1 73 ? 7.883 -21.491 5.425 1.00 52.53 73 MET A O 1
ATOM 530 N N . VAL A 1 74 ? 8.655 -22.675 7.184 1.00 49.34 74 VAL A N 1
ATOM 531 C CA . VAL A 1 74 ? 8.218 -24.003 6.759 1.00 49.34 74 VAL A CA 1
ATOM 532 C C . VAL A 1 74 ? 6.700 -23.948 6.660 1.00 49.34 74 VAL A C 1
ATOM 534 O O . VAL A 1 74 ? 5.989 -24.058 7.655 1.00 49.34 74 VAL A O 1
ATOM 537 N N . THR A 1 75 ? 6.199 -23.720 5.453 1.00 51.75 75 THR A N 1
ATOM 538 C CA . THR A 1 75 ? 4.786 -23.908 5.165 1.00 51.75 75 THR A CA 1
ATOM 539 C C . THR A 1 75 ? 4.685 -25.383 4.830 1.00 51.75 75 THR A C 1
ATOM 541 O O . THR A 1 75 ? 5.073 -25.817 3.750 1.00 51.75 75 THR A O 1
ATOM 544 N N . GLY A 1 76 ? 4.329 -26.185 5.832 1.00 45.69 76 GLY A N 1
ATOM 545 C CA . GLY A 1 76 ? 4.154 -27.618 5.664 1.00 45.69 76 GLY A CA 1
ATOM 546 C C . GLY A 1 76 ? 2.940 -27.884 4.786 1.00 45.69 76 GLY A C 1
ATOM 547 O O . GLY A 1 76 ? 1.836 -28.043 5.300 1.00 45.69 76 GLY A O 1
ATOM 548 N N . THR A 1 77 ? 3.129 -27.938 3.471 1.00 43.88 77 THR A N 1
ATOM 549 C CA . THR A 1 77 ? 2.131 -28.510 2.572 1.00 43.88 77 THR A CA 1
ATOM 550 C C . THR A 1 77 ? 2.165 -30.019 2.783 1.00 43.88 77 THR A C 1
ATOM 552 O O . THR A 1 77 ? 3.115 -30.700 2.397 1.00 43.88 77 THR A O 1
ATOM 555 N N . MET A 1 78 ? 1.145 -30.553 3.452 1.00 48.09 78 MET A N 1
ATOM 556 C CA . MET A 1 78 ? 0.926 -31.993 3.547 1.00 48.09 78 MET A CA 1
ATOM 557 C C . MET A 1 78 ? 0.462 -32.519 2.183 1.00 48.09 78 MET A C 1
ATOM 559 O O . MET A 1 78 ? -0.718 -32.778 1.994 1.00 48.09 78 MET A O 1
ATOM 563 N N . ASN A 1 79 ? 1.366 -32.644 1.212 1.00 57.03 79 ASN A N 1
ATOM 564 C CA . ASN A 1 79 ? 1.253 -33.673 0.180 1.00 57.03 79 ASN A CA 1
ATOM 565 C C . ASN A 1 79 ? 2.583 -33.811 -0.562 1.00 57.03 79 ASN A C 1
ATOM 567 O O . ASN A 1 79 ? 3.091 -32.853 -1.136 1.00 57.03 79 ASN A O 1
ATOM 571 N N . GLY A 1 80 ? 3.177 -34.998 -0.464 1.00 50.19 80 GLY A N 1
ATOM 572 C CA . GLY A 1 80 ? 4.580 -35.242 -0.772 1.00 50.19 80 GLY A CA 1
ATOM 573 C C . GLY A 1 80 ? 4.998 -34.888 -2.198 1.00 50.19 80 GLY A C 1
ATOM 574 O O . GLY A 1 80 ? 4.350 -35.257 -3.168 1.00 50.19 80 GLY A O 1
ATOM 575 N N . THR A 1 81 ? 6.153 -34.244 -2.328 1.00 47.25 81 THR A N 1
ATOM 576 C CA . THR A 1 81 ? 7.401 -34.843 -2.836 1.00 47.25 81 THR A CA 1
ATOM 577 C C . THR A 1 81 ? 8.487 -33.758 -2.889 1.00 47.25 81 THR A C 1
ATOM 579 O O . THR A 1 81 ? 8.246 -32.656 -3.356 1.00 47.25 81 THR A O 1
ATOM 582 N N . ASN A 1 82 ? 9.675 -34.081 -2.361 1.00 52.53 82 ASN A N 1
ATOM 583 C CA . ASN A 1 82 ? 10.969 -33.403 -2.550 1.00 52.53 82 ASN A CA 1
ATOM 584 C C . ASN A 1 82 ? 10.973 -31.861 -2.522 1.00 52.53 82 ASN A C 1
ATOM 586 O O . ASN A 1 82 ? 10.967 -31.198 -3.555 1.00 52.53 82 ASN A O 1
ATOM 590 N N . GLY A 1 83 ? 11.076 -31.300 -1.314 1.00 48.44 83 GLY A N 1
ATOM 591 C CA . GLY A 1 83 ? 11.172 -29.860 -1.079 1.00 48.44 83 GLY A CA 1
ATOM 592 C C . GLY A 1 83 ? 12.433 -29.223 -1.667 1.00 48.44 83 GLY A C 1
ATOM 593 O O . GLY A 1 83 ? 13.489 -29.207 -1.037 1.00 48.44 83 GLY A O 1
ATOM 594 N N . THR A 1 84 ? 12.302 -28.630 -2.850 1.00 49.88 84 THR A N 1
ATOM 595 C CA . THR A 1 84 ? 13.136 -27.509 -3.291 1.00 49.88 84 THR A CA 1
ATOM 596 C C . THR A 1 84 ? 12.539 -26.220 -2.740 1.00 49.88 84 THR A C 1
ATOM 598 O O . THR A 1 84 ? 11.409 -25.870 -3.067 1.00 49.88 84 THR A O 1
ATOM 601 N N . TYR A 1 85 ? 13.289 -25.525 -1.888 1.00 46.91 85 TYR A N 1
ATOM 602 C CA . TYR A 1 85 ? 12.891 -24.267 -1.258 1.00 46.91 85 TYR A CA 1
ATOM 603 C C . TYR A 1 85 ? 12.767 -23.151 -2.306 1.00 46.91 85 TYR A C 1
ATOM 605 O O . TYR A 1 85 ? 13.718 -22.412 -2.564 1.00 46.91 85 TYR A O 1
ATOM 613 N N . THR A 1 86 ? 11.609 -23.006 -2.941 1.00 55.78 86 THR A N 1
ATOM 614 C CA . THR A 1 86 ? 11.298 -21.778 -3.672 1.00 55.78 86 THR A CA 1
ATOM 615 C C . THR A 1 86 ? 10.937 -20.722 -2.637 1.00 55.78 86 THR A C 1
ATOM 617 O O . THR A 1 86 ? 10.093 -20.955 -1.774 1.00 55.78 86 THR A O 1
ATOM 620 N N . ALA A 1 87 ? 11.605 -19.568 -2.665 1.00 66.06 87 ALA A N 1
ATOM 621 C CA . ALA A 1 87 ? 11.238 -18.460 -1.790 1.00 66.06 87 ALA A CA 1
ATOM 622 C C . ALA A 1 87 ? 9.737 -18.173 -1.964 1.00 66.06 87 ALA A C 1
ATOM 624 O O . ALA A 1 87 ? 9.308 -17.922 -3.086 1.00 66.06 87 ALA A O 1
ATOM 625 N N . LEU A 1 88 ? 8.968 -18.209 -0.870 1.00 70.50 88 LEU A N 1
ATOM 626 C CA . LEU A 1 88 ? 7.503 -18.053 -0.823 1.00 70.50 88 LEU A CA 1
ATOM 627 C C . LEU A 1 88 ? 6.979 -16.871 -1.666 1.00 70.50 88 LEU A C 1
ATOM 629 O O . LEU A 1 88 ? 5.890 -16.915 -2.223 1.00 70.50 88 LEU A O 1
ATOM 633 N N . TRP A 1 89 ? 7.788 -15.819 -1.789 1.00 75.38 89 TRP A N 1
ATOM 634 C CA . TRP A 1 89 ? 7.503 -14.602 -2.554 1.00 75.38 89 TRP A CA 1
ATOM 635 C C . TRP A 1 89 ? 7.558 -14.771 -4.083 1.00 75.38 89 TRP A C 1
ATOM 637 O O . TRP A 1 89 ? 7.121 -13.876 -4.799 1.00 75.38 89 TRP A O 1
ATOM 647 N N . ASN A 1 90 ? 8.108 -15.883 -4.579 1.00 81.94 90 ASN A N 1
ATOM 648 C CA . ASN A 1 90 ? 8.241 -16.215 -6.001 1.00 81.94 90 ASN A CA 1
ATOM 649 C C . ASN A 1 90 ? 7.394 -17.435 -6.402 1.00 81.94 90 ASN A C 1
ATOM 651 O O . ASN A 1 90 ? 7.608 -17.984 -7.481 1.00 81.94 90 ASN A O 1
ATOM 655 N N . ASP A 1 91 ? 6.483 -17.890 -5.541 1.00 84.94 91 ASP A N 1
ATOM 656 C CA . ASP A 1 91 ? 5.598 -19.012 -5.845 1.00 84.94 91 ASP A CA 1
ATOM 657 C C . ASP A 1 91 ? 4.447 -18.540 -6.762 1.00 84.94 91 ASP A C 1
ATOM 659 O O . ASP A 1 91 ? 3.617 -17.728 -6.334 1.00 84.94 91 ASP A O 1
ATOM 663 N N . PRO A 1 92 ? 4.394 -18.991 -8.031 1.00 84.94 92 PRO A N 1
ATOM 664 C CA . PRO A 1 92 ? 3.376 -18.553 -8.979 1.00 84.94 92 PRO A CA 1
ATOM 665 C C . PRO A 1 92 ? 1.965 -18.986 -8.571 1.00 84.94 92 PRO A C 1
ATOM 667 O O . PRO A 1 92 ? 1.022 -18.243 -8.845 1.00 84.94 92 PRO A O 1
ATOM 670 N N . ASP A 1 93 ? 1.811 -20.122 -7.888 1.00 86.88 93 ASP A N 1
ATOM 671 C CA . ASP A 1 93 ? 0.503 -20.619 -7.459 1.00 86.88 93 ASP A CA 1
ATOM 672 C C . ASP A 1 93 ? -0.022 -19.775 -6.292 1.00 86.88 93 ASP A C 1
ATOM 674 O O . ASP A 1 93 ? -1.185 -19.361 -6.282 1.00 86.88 93 ASP A O 1
ATOM 678 N N . LEU A 1 94 ? 0.856 -19.416 -5.347 1.00 86.00 94 LEU A N 1
ATOM 679 C CA . LEU A 1 94 ? 0.523 -18.476 -4.273 1.00 86.00 94 LEU A CA 1
ATOM 680 C C . LEU A 1 94 ? 0.101 -17.119 -4.841 1.00 86.00 94 LEU A C 1
ATOM 682 O O . LEU A 1 94 ? -0.939 -16.575 -4.460 1.00 86.00 94 LEU A O 1
ATOM 686 N N . LEU A 1 95 ? 0.894 -16.572 -5.762 1.00 88.00 95 LEU A N 1
ATOM 687 C CA . LEU A 1 95 ? 0.605 -15.287 -6.396 1.00 88.00 95 LEU A CA 1
ATOM 688 C C . LEU A 1 95 ? -0.706 -15.332 -7.197 1.00 88.00 95 LEU A C 1
ATOM 690 O O . LEU A 1 95 ? -1.468 -14.361 -7.160 1.00 88.00 95 LEU A O 1
ATOM 694 N N . ALA A 1 96 ? -1.005 -16.456 -7.857 1.00 90.06 96 ALA A N 1
ATOM 695 C CA . ALA A 1 96 ? -2.262 -16.663 -8.567 1.00 90.06 96 ALA A CA 1
ATOM 696 C C . ALA A 1 96 ? -3.459 -16.605 -7.606 1.00 90.06 96 ALA A C 1
ATOM 698 O O . ALA A 1 96 ? -4.362 -15.794 -7.825 1.00 90.06 96 ALA A O 1
ATOM 699 N N . MET A 1 97 ? -3.424 -17.356 -6.499 1.00 89.00 97 MET A N 1
ATOM 700 C CA . MET A 1 97 ? -4.490 -17.351 -5.485 1.00 89.00 97 MET A CA 1
ATOM 701 C C . MET A 1 97 ? -4.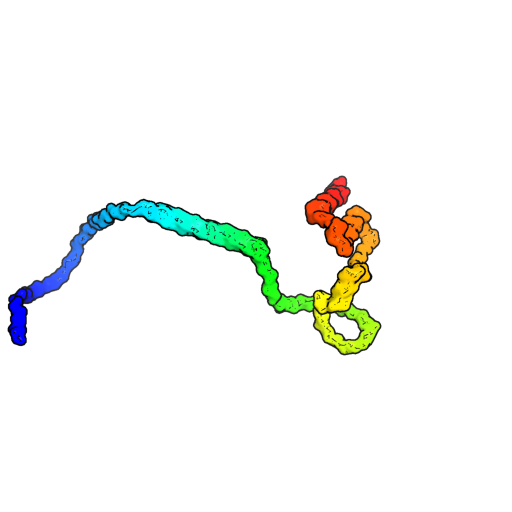698 -15.964 -4.849 1.00 89.00 97 MET A C 1
ATOM 703 O O . MET A 1 97 ? -5.837 -15.549 -4.620 1.00 89.00 97 MET A O 1
ATOM 707 N N . VAL A 1 98 ? -3.625 -15.199 -4.605 1.00 89.81 98 VAL A N 1
ATOM 708 C CA . VAL A 1 98 ? -3.727 -13.810 -4.108 1.00 89.81 98 VAL A CA 1
ATOM 709 C C . VAL A 1 98 ? -4.368 -12.895 -5.151 1.00 89.81 98 VAL A C 1
ATOM 711 O O . VAL A 1 98 ? -5.241 -12.094 -4.816 1.00 89.81 98 VAL A O 1
ATOM 714 N N . SER A 1 99 ? -3.961 -13.011 -6.418 1.00 90.00 99 SER A N 1
ATOM 715 C CA . SER A 1 99 ? -4.496 -12.178 -7.502 1.00 90.00 99 SER A CA 1
ATOM 716 C C . SER A 1 99 ? -5.973 -12.465 -7.798 1.00 90.00 99 SER A C 1
ATOM 718 O O . SER A 1 99 ? -6.730 -11.538 -8.086 1.00 90.00 99 SER A O 1
ATOM 720 N N . ALA A 1 100 ? -6.392 -13.725 -7.646 1.00 92.12 100 ALA A N 1
ATOM 721 C CA . ALA A 1 100 ? -7.782 -14.160 -7.744 1.00 92.12 100 ALA A CA 1
ATOM 722 C C . ALA A 1 100 ? -8.618 -13.758 -6.516 1.00 92.12 100 ALA A C 1
ATOM 724 O O . ALA A 1 100 ? -9.846 -13.799 -6.559 1.00 92.12 100 ALA A O 1
ATOM 725 N N . GLY A 1 101 ? -7.968 -13.339 -5.424 1.00 89.00 101 GLY A N 1
ATOM 726 C CA . GLY A 1 101 ? -8.623 -12.986 -4.167 1.00 89.00 101 GLY A CA 1
ATOM 727 C C . GLY A 1 101 ? -9.044 -14.180 -3.318 1.00 89.00 101 GLY A C 1
ATOM 728 O O . GLY A 1 101 ? -9.699 -13.980 -2.296 1.00 89.00 101 GLY A O 1
ATOM 729 N N . GLU A 1 102 ? -8.653 -15.392 -3.711 1.00 90.06 102 GLU A N 1
ATOM 730 C CA . GLU A 1 102 ? -8.875 -16.625 -2.950 1.00 90.06 102 GLU A CA 1
ATOM 731 C C . GLU A 1 102 ? -7.999 -16.670 -1.693 1.00 90.06 102 GLU A C 1
ATOM 733 O O . GLU A 1 102 ? -8.393 -17.241 -0.677 1.00 90.06 102 GLU A O 1
ATOM 738 N N . LEU A 1 103 ? -6.843 -15.998 -1.731 1.00 90.31 103 LEU A N 1
ATOM 739 C CA . LEU A 1 103 ? -5.960 -15.833 -0.584 1.00 90.31 103 LEU A CA 1
ATOM 740 C C . LEU A 1 103 ? -5.917 -14.366 -0.132 1.00 90.31 103 LEU A C 1
ATOM 742 O O . LEU A 1 103 ? -5.386 -13.495 -0.822 1.00 90.31 103 LEU A O 1
ATOM 746 N N . ARG A 1 104 ? -6.463 -14.089 1.059 1.00 88.12 104 ARG A N 1
ATOM 747 C CA . ARG A 1 104 ? -6.436 -12.770 1.717 1.00 88.12 104 ARG A CA 1
ATOM 748 C C . ARG A 1 104 ? -6.026 -12.921 3.184 1.00 88.12 104 ARG A C 1
ATOM 750 O O . ARG A 1 104 ? -6.343 -13.939 3.797 1.00 88.12 104 ARG A O 1
ATOM 757 N N . PRO A 1 105 ? -5.348 -11.924 3.774 1.00 87.94 105 PRO A N 1
ATOM 758 C CA . PRO A 1 105 ? -5.033 -11.964 5.194 1.00 87.94 105 PRO A CA 1
ATOM 759 C C . PRO A 1 105 ? -6.319 -11.863 6.025 1.00 87.94 105 PRO A C 1
ATOM 761 O O . PRO A 1 105 ? -7.202 -11.056 5.729 1.00 87.94 105 PRO A O 1
ATOM 764 N N . ALA A 1 106 ? -6.407 -12.677 7.074 1.00 89.88 106 ALA A N 1
ATOM 765 C CA . ALA A 1 106 ? -7.473 -12.600 8.062 1.00 89.88 106 ALA A CA 1
ATOM 766 C C . ALA A 1 106 ? -7.069 -11.673 9.216 1.00 89.88 106 ALA A C 1
ATOM 768 O O . ALA A 1 106 ? -5.897 -11.598 9.590 1.00 89.88 106 ALA A O 1
ATOM 769 N N . PHE A 1 107 ? -8.050 -10.990 9.798 1.00 92.88 107 PHE A N 1
ATOM 770 C CA . PHE A 1 107 ? -7.853 -10.184 10.999 1.00 92.88 107 PHE A CA 1
ATOM 771 C C . PHE A 1 107 ? -8.137 -11.018 12.246 1.00 92.88 107 PHE A C 1
ATOM 773 O O . PHE A 1 107 ? -8.990 -11.905 12.240 1.00 92.88 107 PHE A O 1
ATOM 780 N N . THR A 1 108 ? -7.418 -10.732 13.329 1.00 94.44 108 THR A N 1
ATOM 781 C CA . THR A 1 108 ? -7.703 -11.328 14.635 1.00 94.44 108 THR A CA 1
ATOM 782 C C . THR A 1 108 ? -9.001 -10.752 15.207 1.00 94.44 108 THR A C 1
ATOM 784 O O . THR A 1 108 ? -9.335 -9.602 14.920 1.00 94.44 108 THR A O 1
ATOM 787 N N . PRO A 1 109 ? -9.715 -11.486 16.079 1.00 90.75 109 PRO A N 1
ATOM 788 C CA . PRO A 1 109 ? -10.944 -10.985 16.707 1.00 90.75 109 PRO A CA 1
ATOM 789 C C . PRO A 1 109 ? -10.705 -9.787 17.640 1.00 90.75 109 PRO A C 1
ATOM 791 O O . PRO A 1 109 ? -11.636 -9.088 18.010 1.00 90.75 109 PRO A O 1
ATOM 794 N N . SER A 1 110 ? -9.454 -9.537 18.026 1.00 94.75 110 SER A N 1
ATOM 795 C CA . SER A 1 110 ? -9.033 -8.348 18.768 1.00 94.75 110 SER A CA 1
ATOM 796 C C . SER A 1 110 ? -8.892 -7.093 17.897 1.00 94.75 110 SER A C 1
ATOM 798 O O . SER A 1 110 ? -8.553 -6.031 18.420 1.00 94.75 110 SER A O 1
ATOM 800 N N . CYS A 1 111 ? -9.091 -7.197 16.578 1.00 92.62 111 CYS A N 1
ATOM 801 C CA . CYS A 1 111 ? -8.982 -6.065 15.669 1.00 92.62 111 CYS A CA 1
ATOM 802 C C . CYS A 1 111 ? -10.209 -5.143 15.813 1.00 92.62 111 CYS A C 1
ATOM 804 O O . CYS A 1 111 ? -11.335 -5.615 15.678 1.00 92.62 111 CYS A O 1
ATOM 806 N N . PRO A 1 112 ? -10.021 -3.836 16.058 1.00 93.88 112 PRO A N 1
ATOM 807 C CA . PRO A 1 112 ? -11.126 -2.884 16.155 1.00 93.88 112 PRO A CA 1
ATOM 808 C C . PRO A 1 112 ? -11.874 -2.720 14.827 1.00 93.88 112 PRO A C 1
ATOM 810 O O . PRO A 1 112 ? -11.235 -2.562 13.783 1.00 93.88 112 PRO A O 1
ATOM 813 N N . ASP A 1 113 ? -13.207 -2.629 14.874 1.00 92.69 113 ASP A N 1
ATOM 814 C CA . ASP A 1 113 ? -14.069 -2.559 13.680 1.00 92.69 113 ASP A CA 1
ATOM 815 C C . ASP A 1 113 ? -13.659 -1.450 12.702 1.00 92.69 113 ASP A C 1
ATOM 817 O O . ASP A 1 113 ? -13.499 -1.690 11.507 1.00 92.69 113 ASP A O 1
ATOM 821 N N . LYS A 1 114 ? -13.372 -0.246 13.221 1.00 92.00 114 LYS A N 1
ATOM 822 C CA . LYS A 1 114 ? -12.964 0.916 12.410 1.00 92.00 114 LYS A CA 1
ATOM 823 C C . LYS A 1 114 ? -11.658 0.681 11.638 1.00 92.00 114 LYS A C 1
ATOM 825 O O . LYS A 1 114 ? -11.451 1.266 10.577 1.00 92.00 114 LYS A O 1
ATOM 830 N N . ILE A 1 115 ? -10.756 -0.141 12.177 1.00 95.44 115 ILE A N 1
ATOM 831 C CA . ILE A 1 115 ? -9.494 -0.497 11.517 1.00 95.44 115 ILE A CA 1
ATOM 832 C C . ILE A 1 115 ? -9.706 -1.657 10.549 1.00 95.44 115 ILE A C 1
ATOM 834 O O . ILE A 1 115 ? -9.183 -1.608 9.436 1.00 95.44 115 ILE A O 1
ATOM 838 N N . MET A 1 116 ? -10.492 -2.660 10.943 1.00 94.56 116 MET A N 1
ATOM 839 C CA . MET A 1 116 ? -10.835 -3.796 10.092 1.00 94.56 116 MET A CA 1
ATOM 840 C C . MET A 1 116 ? -11.516 -3.338 8.797 1.00 94.56 116 MET A C 1
ATOM 842 O O . MET A 1 116 ? -11.083 -3.735 7.718 1.00 94.56 116 MET A O 1
ATOM 846 N N . GLU A 1 117 ? -12.522 -2.468 8.887 1.00 94.12 117 GLU A N 1
ATOM 847 C CA . GLU A 1 117 ? -13.250 -1.931 7.730 1.00 94.12 117 GLU A CA 1
ATOM 848 C C . GLU A 1 117 ? -12.305 -1.212 6.753 1.00 94.12 117 GLU A C 1
ATOM 850 O O . GLU A 1 117 ? -12.259 -1.513 5.559 1.00 94.12 117 GLU A O 1
ATOM 855 N N . MET A 1 118 ? -11.459 -0.321 7.275 1.00 95.69 118 MET A N 1
ATOM 856 C CA . MET A 1 118 ? -10.466 0.398 6.470 1.00 95.69 118 MET A CA 1
ATOM 857 C C . MET A 1 118 ? -9.456 -0.540 5.814 1.00 95.69 118 MET A C 1
ATOM 859 O O . MET A 1 118 ? -9.103 -0.373 4.645 1.00 95.69 118 MET A O 1
ATOM 863 N N . ALA A 1 119 ? -8.994 -1.552 6.545 1.00 95.75 119 ALA A N 1
ATOM 864 C CA . ALA A 1 119 ? -8.045 -2.520 6.026 1.00 95.75 119 ALA A CA 1
ATOM 865 C C . ALA A 1 119 ? -8.678 -3.428 4.954 1.00 95.75 119 ALA A C 1
ATOM 867 O O . ALA A 1 119 ? -8.017 -3.755 3.968 1.00 95.75 119 ALA A O 1
ATOM 868 N N . GLN A 1 120 ? -9.961 -3.776 5.077 1.00 94.12 120 GLN A N 1
ATOM 869 C CA . GLN A 1 120 ? -10.695 -4.512 4.044 1.00 94.12 120 GLN A CA 1
ATOM 870 C C . GLN A 1 120 ? -10.794 -3.726 2.732 1.00 94.12 120 GLN A C 1
ATOM 872 O O . GLN A 1 120 ? -10.585 -4.321 1.669 1.00 94.12 120 GLN A O 1
ATOM 877 N N . MET A 1 121 ? -11.032 -2.410 2.800 1.00 94.38 121 MET A N 1
ATOM 878 C CA . MET A 1 121 ? -11.013 -1.533 1.621 1.00 94.38 121 MET A CA 1
ATOM 879 C C . MET A 1 121 ? -9.620 -1.490 0.978 1.00 94.38 121 MET A C 1
ATOM 881 O O . MET A 1 121 ? -9.483 -1.687 -0.230 1.00 94.38 121 MET A O 1
ATOM 885 N N . CYS A 1 122 ? -8.557 -1.355 1.780 1.00 95.88 122 CYS A N 1
ATOM 886 C CA . CYS A 1 122 ? -7.170 -1.431 1.298 1.00 95.88 122 CYS A CA 1
ATOM 887 C C . CYS A 1 122 ? -6.847 -2.751 0.578 1.00 95.88 122 CYS A C 1
ATOM 889 O O . CYS A 1 122 ? -6.023 -2.774 -0.339 1.00 95.88 122 CYS A O 1
ATOM 891 N N . LEU A 1 123 ? -7.483 -3.847 0.993 1.00 94.19 123 LEU A N 1
ATOM 892 C CA . LEU A 1 123 ? -7.289 -5.181 0.435 1.00 94.19 123 LEU A CA 1
ATOM 893 C C . LEU A 1 123 ? -8.232 -5.487 -0.741 1.00 94.19 123 LEU A C 1
ATOM 895 O O . LEU A 1 123 ? -8.238 -6.635 -1.190 1.00 94.19 123 LEU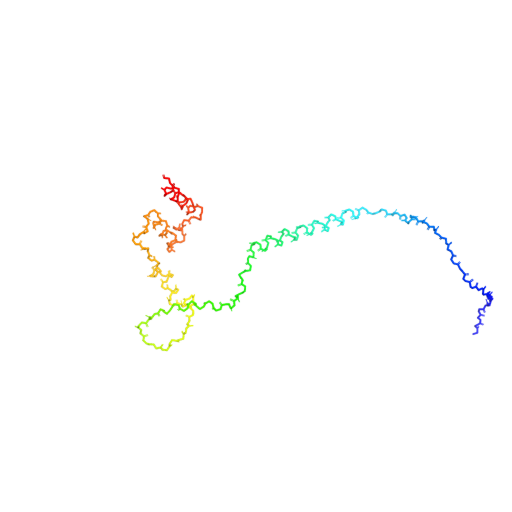 A O 1
ATOM 899 N N . SER A 1 124 ? -9.069 -4.550 -1.205 1.00 94.25 124 SER A N 1
ATOM 900 C CA . SER A 1 124 ? -10.015 -4.816 -2.299 1.00 94.25 124 SER A CA 1
ATOM 901 C C . SER A 1 124 ? -9.288 -5.229 -3.585 1.00 94.25 124 SER A C 1
ATOM 903 O O . SER A 1 124 ? -8.215 -4.708 -3.918 1.00 94.25 124 SER A O 1
ATOM 905 N N . LEU A 1 125 ? -9.871 -6.179 -4.324 1.00 92.62 125 LEU A N 1
ATOM 906 C CA . LEU A 1 125 ? -9.359 -6.599 -5.633 1.00 92.62 125 LEU A CA 1
ATOM 907 C C . LEU A 1 125 ? -9.499 -5.484 -6.665 1.00 92.62 125 LEU A C 1
ATOM 909 O O . LEU A 1 125 ? -8.675 -5.361 -7.570 1.00 92.62 125 LEU A O 1
ATOM 913 N N . ARG A 1 126 ? -10.532 -4.649 -6.525 1.00 93.69 126 ARG A N 1
ATOM 914 C CA . ARG A 1 126 ? -10.741 -3.521 -7.421 1.00 93.69 126 ARG A CA 1
ATOM 915 C C . ARG A 1 126 ? -9.849 -2.362 -6.974 1.00 93.69 126 ARG A C 1
ATOM 917 O O . ARG A 1 126 ? -9.957 -1.921 -5.832 1.00 93.69 126 ARG A O 1
ATOM 924 N N . PRO A 1 127 ? -9.009 -1.807 -7.863 1.00 92.12 127 PRO A N 1
ATOM 925 C CA . PRO A 1 127 ? -8.106 -0.718 -7.501 1.00 92.12 127 PRO A CA 1
ATOM 926 C C . PRO A 1 127 ? -8.847 0.574 -7.138 1.00 92.12 127 PRO A C 1
ATOM 928 O O . PRO A 1 127 ? -8.330 1.360 -6.357 1.00 92.12 127 PRO A O 1
ATOM 931 N N . LEU A 1 128 ? -10.056 0.782 -7.673 1.00 93.94 128 LEU A N 1
ATOM 932 C CA . LEU A 1 128 ? -10.870 1.970 -7.393 1.00 93.94 128 LEU A CA 1
ATOM 933 C C . LEU A 1 128 ? -11.502 1.965 -5.997 1.00 93.94 128 LEU A C 1
ATOM 935 O O . LEU A 1 128 ? -11.825 3.031 -5.489 1.00 93.94 128 LEU A O 1
ATOM 939 N N . ASP A 1 129 ? -11.649 0.793 -5.377 1.00 95.75 129 ASP A N 1
ATOM 940 C CA . ASP A 1 129 ? -12.188 0.680 -4.018 1.00 95.75 129 ASP A CA 1
ATOM 941 C C . ASP A 1 129 ? -11.092 0.880 -2.960 1.00 95.75 129 ASP A C 1
ATOM 943 O O . ASP A 1 129 ? -11.381 0.957 -1.766 1.00 95.75 129 ASP A O 1
ATOM 947 N N . ARG A 1 130 ? -9.816 0.931 -3.376 1.00 96.00 130 ARG A N 1
ATOM 948 C CA . ARG A 1 130 ? -8.704 1.151 -2.454 1.00 96.00 130 ARG A CA 1
ATOM 949 C C . ARG A 1 130 ? -8.648 2.634 -2.084 1.00 96.00 130 ARG A C 1
ATOM 951 O O . ARG A 1 130 ? -8.500 3.472 -2.975 1.00 96.00 130 ARG A O 1
ATOM 958 N N . PRO A 1 131 ? -8.715 2.968 -0.787 1.00 96.81 131 PRO A N 1
ATOM 959 C CA . PRO A 1 131 ? -8.707 4.349 -0.340 1.00 96.81 131 PRO A CA 1
ATOM 960 C C . PRO A 1 131 ? -7.356 5.000 -0.622 1.00 96.81 131 PRO A C 1
ATOM 962 O O . PRO A 1 131 ? -6.309 4.348 -0.730 1.00 96.81 131 PRO A O 1
ATOM 965 N N . THR A 1 132 ? -7.364 6.326 -0.699 1.00 97.19 132 THR A N 1
ATOM 966 C CA . THR A 1 132 ? -6.117 7.075 -0.866 1.00 97.19 132 THR A CA 1
ATOM 967 C C . THR A 1 132 ? -5.257 6.982 0.396 1.00 97.19 132 THR A C 1
ATOM 969 O O . THR A 1 132 ? -5.756 6.871 1.516 1.00 97.19 132 THR A O 1
ATOM 972 N N . ALA A 1 133 ? -3.936 7.109 0.250 1.00 96.75 133 ALA A N 1
ATOM 973 C CA . ALA A 1 133 ? -3.037 7.102 1.407 1.00 96.75 133 ALA A CA 1
ATOM 974 C C . ALA A 1 133 ? -3.370 8.212 2.428 1.00 96.75 133 ALA A C 1
ATOM 976 O O . ALA A 1 133 ? -3.196 8.021 3.631 1.00 96.75 133 ALA A O 1
ATOM 977 N N . ALA A 1 134 ? -3.864 9.365 1.960 1.00 97.38 134 ALA A N 1
ATOM 978 C CA . ALA A 1 134 ? -4.275 10.473 2.819 1.00 97.38 134 ALA A CA 1
ATOM 979 C C . ALA A 1 134 ? -5.501 10.118 3.673 1.00 97.38 134 ALA A C 1
ATOM 981 O O . ALA A 1 134 ? -5.535 10.431 4.863 1.00 97.38 134 ALA A O 1
ATOM 982 N N . GLU A 1 135 ? -6.469 9.429 3.080 1.00 96.94 135 GLU A N 1
ATOM 983 C CA . GLU A 1 135 ? -7.678 8.954 3.749 1.00 96.94 135 GLU A CA 1
ATOM 984 C C . GLU A 1 135 ? -7.354 7.898 4.808 1.00 96.94 135 GLU A C 1
ATOM 986 O O . GLU A 1 135 ? -7.724 8.050 5.973 1.00 96.94 135 GLU A O 1
ATOM 991 N N . VAL A 1 136 ? -6.542 6.900 4.449 1.00 97.69 136 VAL A N 1
ATOM 992 C CA . VAL A 1 136 ? -6.053 5.882 5.391 1.00 97.69 136 VAL A CA 1
ATOM 993 C C . VAL A 1 136 ? -5.324 6.540 6.566 1.00 97.69 136 VAL A C 1
ATOM 995 O O . VAL A 1 136 ? -5.613 6.250 7.729 1.00 97.69 136 VAL A O 1
ATOM 998 N N . ALA A 1 137 ? -4.419 7.485 6.287 1.00 97.25 137 ALA A N 1
ATOM 999 C CA . ALA A 1 137 ? -3.687 8.211 7.321 1.00 97.25 137 ALA A CA 1
ATOM 1000 C C . ALA A 1 137 ? -4.609 9.038 8.230 1.00 97.25 137 ALA A C 1
ATOM 1002 O O . ALA A 1 137 ? -4.375 9.104 9.440 1.00 97.25 137 ALA A O 1
ATOM 1003 N N . TYR A 1 138 ? -5.645 9.670 7.675 1.00 96.75 138 TYR A N 1
ATOM 1004 C CA . TYR A 1 138 ? -6.638 10.406 8.452 1.00 96.75 138 TYR A CA 1
ATOM 1005 C C . TYR A 1 138 ? -7.378 9.480 9.420 1.00 96.75 138 TYR A C 1
ATOM 1007 O O . TYR A 1 138 ? -7.459 9.778 10.616 1.00 96.75 138 TYR A O 1
ATOM 1015 N N . VAL A 1 139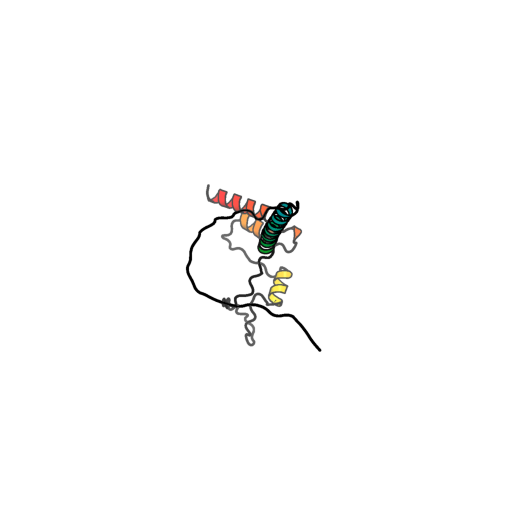 ? -7.854 8.334 8.933 1.00 96.00 139 VAL A N 1
ATOM 1016 C CA . VAL A 1 139 ? -8.635 7.401 9.751 1.00 96.00 139 VAL A CA 1
ATOM 1017 C C . VAL A 1 139 ? -7.785 6.774 10.850 1.00 96.00 139 VAL A C 1
ATOM 1019 O O . VAL A 1 139 ? -8.204 6.770 12.011 1.00 96.00 139 VAL A O 1
ATOM 1022 N N . LEU A 1 140 ? -6.565 6.342 10.522 1.00 96.50 140 LEU A N 1
ATOM 1023 C CA . LEU A 1 140 ? -5.604 5.827 11.501 1.00 96.50 140 LEU A CA 1
ATOM 1024 C C . LEU A 1 140 ? -5.318 6.859 12.601 1.00 96.50 140 LEU A C 1
ATOM 1026 O O . LEU A 1 140 ? -5.388 6.535 13.784 1.00 96.50 140 LEU A O 1
ATOM 1030 N N . ARG A 1 141 ? -5.043 8.119 12.238 1.00 96.00 141 ARG A N 1
ATOM 1031 C CA . ARG A 1 141 ? -4.788 9.198 13.213 1.00 96.00 141 ARG A CA 1
ATOM 1032 C C . ARG A 1 141 ? -6.003 9.504 14.079 1.00 96.00 141 ARG A C 1
ATOM 1034 O O . ARG A 1 141 ? -5.857 9.684 15.286 1.00 96.00 141 ARG A O 1
ATOM 1041 N N . SER A 1 142 ? -7.188 9.550 13.474 1.00 95.44 142 SER A N 1
ATOM 1042 C CA . SER A 1 142 ? -8.451 9.739 14.191 1.00 95.44 142 SER A CA 1
ATOM 1043 C C . SER A 1 142 ? -8.662 8.635 15.229 1.00 95.44 142 SER A C 1
ATOM 1045 O O . SER A 1 142 ? -8.995 8.930 16.376 1.00 95.44 142 SER A O 1
ATOM 1047 N N . TYR A 1 143 ? -8.413 7.380 14.850 1.00 95.12 143 TYR A N 1
ATOM 1048 C CA . TYR A 1 143 ? -8.540 6.243 15.755 1.00 95.12 143 TYR A CA 1
ATOM 1049 C C . TYR A 1 143 ? -7.500 6.277 16.885 1.00 95.12 143 TYR A C 1
ATOM 1051 O O . TYR A 1 143 ? -7.865 6.158 18.053 1.00 95.12 143 TYR A O 1
ATOM 1059 N N . MET A 1 144 ? -6.228 6.551 16.574 1.00 94.56 144 MET A N 1
ATOM 1060 C CA . MET A 1 144 ? -5.180 6.696 17.596 1.00 94.56 144 MET A CA 1
ATOM 1061 C C . MET A 1 144 ? -5.524 7.783 18.620 1.00 94.56 144 MET A C 1
ATOM 1063 O O . MET A 1 144 ? -5.373 7.560 19.818 1.00 94.56 144 MET A O 1
ATOM 1067 N N . LYS A 1 145 ? -6.064 8.925 18.171 1.00 94.56 145 LYS A N 1
ATOM 1068 C CA . LYS A 1 145 ? -6.513 9.988 19.078 1.00 94.56 145 LYS A CA 1
ATOM 1069 C C . LYS A 1 145 ? -7.627 9.504 20.010 1.00 94.56 145 LYS A C 1
ATOM 1071 O O . LYS A 1 145 ? -7.548 9.776 21.201 1.00 94.56 145 LYS A O 1
ATOM 1076 N N . SER A 1 146 ? -8.608 8.763 19.485 1.00 92.56 146 SER A N 1
ATOM 1077 C CA . SER A 1 146 ? -9.722 8.234 20.285 1.00 92.56 146 SER A CA 1
ATOM 1078 C C . SER A 1 146 ? -9.316 7.192 21.328 1.00 92.56 146 SER A C 1
ATOM 1080 O O . SER A 1 146 ? -10.022 7.045 22.311 1.00 92.56 146 SER A O 1
ATOM 1082 N N . ILE A 1 147 ? -8.198 6.484 21.133 1.00 92.38 147 ILE A N 1
ATOM 1083 C CA . ILE A 1 147 ? -7.664 5.551 22.141 1.00 92.38 147 ILE A CA 1
ATOM 1084 C C . ILE A 1 147 ? -6.868 6.301 23.221 1.00 92.38 147 ILE A C 1
ATOM 1086 O O . ILE A 1 147 ? -6.779 5.849 24.356 1.00 92.38 147 ILE A O 1
ATOM 1090 N N . SER A 1 148 ? -6.247 7.427 22.854 1.00 89.88 148 SER A N 1
ATOM 1091 C CA . SER A 1 148 ? -5.391 8.222 23.747 1.00 89.88 148 SER A CA 1
ATOM 1092 C C . SER A 1 148 ? -6.117 9.304 24.560 1.00 89.88 148 SER A C 1
ATOM 1094 O O . SER A 1 148 ? -5.470 9.965 25.368 1.00 89.88 148 SER A O 1
ATOM 1096 N N . SER A 1 149 ? -7.404 9.548 24.293 1.00 66.44 149 SER A N 1
ATOM 1097 C CA . SER A 1 149 ? -8.257 10.524 25.000 1.00 66.44 149 SER A CA 1
ATOM 1098 C C . SER A 1 149 ? -9.224 9.805 25.924 1.00 66.44 149 SER A C 1
ATOM 1100 O O . SER A 1 149 ? -9.466 10.349 27.020 1.00 66.44 149 SER A O 1
#

Sequence (149 aa):
ADGNETSKGKKPSSSSPSNTNTADADSSSSSTLPIILGVVAGVLAIALVAGFVYWRKNKPDATKTNNETNYTMVTGTMNGTNGTYTALWNDPDLLAMVSAGELRPAFTPSCPDKIMEMAQMCLSLRPLDRPTAAEVAYVLRSYMKSISS

Radius of gyration: 38.81 Å; chains: 1; bounding box: 97×80×73 Å

Foldseek 3Di:
DDDDDDDDDDDDDDDDDDDDDDDDPDDDDDPCVVVVVVVVVVVVVCCVVVVVVCCVVCPPPPPDPPPPPVPPPPPPPPDDDDDDDDPPVPDVVNVVCLLVVVDDDDDDPPDDPLLVVLVVQCSDNDPVSHDDPVVNVVSVVVVVVVVVD